Protein AF-A0A1E7ERQ1-F1 (afdb_monomer_lite)

Radius of gyration: 16.89 Å; chains: 1; bounding box: 46×35×41 Å

Organism: NCBI:txid635003

Sequence (131 aa):
MNTRRYAMCGYCVGNTLSVPDASPVLIDRKRDHVLAYDLEVEYYGPKISSLRNPILCSSLVCTCGYIVIISRSDVRLPSVTCIRVYDNEEMSETIMRLISSHNPIFIVGHNVYDFDNVKIAVSLPSDSLEC

Foldseek 3Di:
DDDPDPDDDDDDPDPPCPPVDPDRPDQPLVPAKEKEKDWDFDDDDDDDDDLPTATAKMWIAISNGQTEIEGCDPDDDPPYHYHHDNQRQVSLVVVVCVCVVVPHPHYDYDCCPVRVVSSSVVSHPPVVPPD

InterPro domains:
  IPR012337 Ribonuclease H-like superfamily [SSF53098] (18-116)
  IPR036397 Ribonuclease H superfamily [G3DSA:3.30.420.10] (31-121)

Secondary structure (DSSP, 8-state):
----------------S--TT-------TTT--EEEEEEEE---SSS---TTSPEEEEEEEETTS-EEEEESS----TTSEEEE--SHHHHHHHHHHHHHHH--SEEE-SSIIIIIHHHHHTTS-GGGG--

pLDDT: mean 73.43, std 23.31, range [23.03, 97.38]

Structure (mmCIF, N/CA/C/O backbone):
data_AF-A0A1E7ERQ1-F1
#
_entry.id   AF-A0A1E7ERQ1-F1
#
loop_
_atom_site.group_PDB
_atom_site.id
_atom_site.type_symbol
_atom_site.label_atom_id
_atom_site.label_alt_id
_atom_site.label_comp_id
_atom_site.label_asym_id
_atom_site.label_entity_id
_atom_site.label_seq_id
_atom_site.pdbx_PDB_ins_code
_atom_site.Cartn_x
_atom_site.Cartn_y
_atom_site.Cartn_z
_atom_site.occupancy
_atom_site.B_iso_or_equiv
_atom_site.auth_seq_id
_atom_site.auth_comp_id
_atom_site.auth_asym_id
_atom_site.auth_atom_id
_atom_site.pdbx_PDB_model_num
ATOM 1 N N . MET A 1 1 ? -28.039 15.859 14.942 1.00 33.19 1 MET A N 1
ATOM 2 C CA . MET A 1 1 ? -26.685 15.295 15.144 1.00 33.19 1 MET A CA 1
ATOM 3 C C . MET A 1 1 ? -26.205 14.739 13.811 1.00 33.19 1 MET A C 1
ATOM 5 O O . MET A 1 1 ? -26.888 13.896 13.248 1.00 33.19 1 MET A O 1
ATOM 9 N N . ASN A 1 2 ? -25.105 15.268 13.267 1.00 27.09 2 ASN A N 1
ATOM 10 C CA . ASN A 1 2 ? -24.574 14.891 11.952 1.00 27.09 2 ASN A CA 1
ATOM 11 C C . ASN A 1 2 ? -23.816 13.558 12.031 1.00 27.09 2 ASN A C 1
ATOM 13 O O . ASN A 1 2 ? -22.659 13.525 12.442 1.00 27.09 2 ASN A O 1
ATOM 17 N N . THR A 1 3 ? -24.441 12.460 11.609 1.00 26.22 3 THR A N 1
ATOM 18 C CA . THR A 1 3 ? -23.739 11.198 11.343 1.00 26.22 3 THR A CA 1
ATOM 19 C C . THR A 1 3 ? -23.053 11.28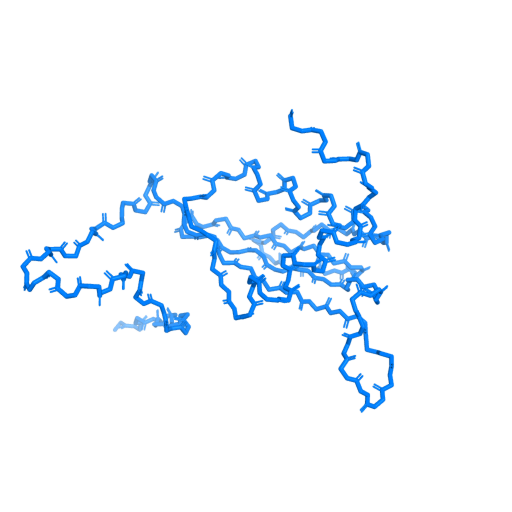9 9.983 1.00 26.22 3 THR A C 1
ATOM 21 O O . THR A 1 3 ? -23.710 11.158 8.948 1.00 26.22 3 THR A O 1
ATOM 24 N N . ARG A 1 4 ? -21.735 11.520 9.967 1.00 25.42 4 ARG A N 1
ATOM 25 C CA . ARG A 1 4 ? -20.923 11.341 8.756 1.00 25.42 4 ARG A CA 1
ATOM 26 C C . ARG A 1 4 ? -20.955 9.859 8.377 1.00 25.42 4 ARG A C 1
ATOM 28 O O . ARG A 1 4 ? -20.387 9.023 9.074 1.00 25.42 4 ARG A O 1
ATOM 35 N N . ARG A 1 5 ? -21.671 9.538 7.299 1.00 23.03 5 ARG A N 1
ATOM 36 C CA . ARG A 1 5 ? -21.636 8.223 6.656 1.00 23.03 5 ARG A CA 1
ATOM 37 C C . ARG A 1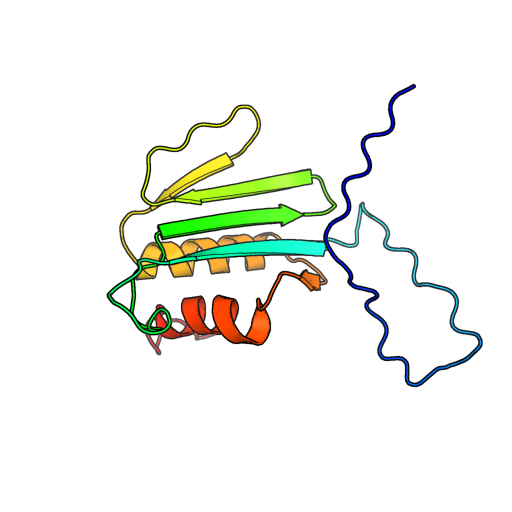 5 ? -20.376 8.173 5.795 1.00 23.03 5 ARG A C 1
ATOM 39 O O . ARG A 1 5 ? -20.345 8.789 4.737 1.00 23.03 5 ARG A O 1
ATOM 46 N N . TYR A 1 6 ? -19.346 7.472 6.255 1.00 26.88 6 TYR A N 1
ATOM 47 C CA . TYR A 1 6 ? -18.241 7.072 5.388 1.00 26.88 6 TYR A CA 1
ATOM 48 C C . TYR A 1 6 ? -18.670 5.782 4.689 1.00 26.88 6 TYR A C 1
ATOM 50 O O . TYR A 1 6 ? -18.637 4.705 5.279 1.00 26.88 6 TYR A O 1
ATOM 58 N N . ALA A 1 7 ? -19.184 5.915 3.468 1.00 24.41 7 ALA A N 1
ATOM 59 C CA . ALA A 1 7 ? -19.375 4.786 2.573 1.00 24.41 7 ALA A CA 1
ATOM 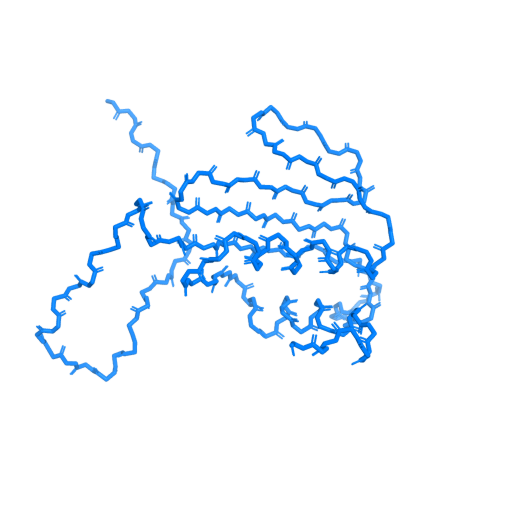60 C C . ALA A 1 7 ? -18.039 4.533 1.868 1.00 24.41 7 ALA A C 1
ATOM 62 O O . ALA A 1 7 ? -17.620 5.331 1.037 1.00 24.41 7 ALA A O 1
ATOM 63 N N . MET A 1 8 ? -17.371 3.439 2.223 1.00 28.52 8 MET A N 1
ATOM 64 C CA . MET A 1 8 ? -16.402 2.802 1.336 1.00 28.52 8 MET A CA 1
ATOM 65 C C . MET A 1 8 ? -17.218 1.986 0.337 1.00 28.52 8 MET A C 1
ATOM 67 O O . MET A 1 8 ? -18.085 1.210 0.744 1.00 28.52 8 MET A O 1
ATOM 71 N N . CYS A 1 9 ? -17.012 2.230 -0.953 1.00 32.78 9 CYS A N 1
ATOM 72 C CA . CYS A 1 9 ? -17.730 1.586 -2.045 1.00 32.78 9 CYS A CA 1
ATOM 73 C C . CYS A 1 9 ? -17.833 0.058 -1.863 1.00 32.78 9 CYS A C 1
ATOM 75 O O . CYS A 1 9 ? -16.851 -0.660 -1.990 1.00 32.78 9 CYS A O 1
ATOM 77 N N . GLY A 1 10 ? -19.052 -0.423 -1.605 1.00 30.14 10 GLY A N 1
ATOM 78 C CA . GLY A 1 10 ? -19.615 -1.574 -2.312 1.00 30.14 10 GLY A CA 1
ATOM 79 C C . GLY A 1 10 ? -19.005 -2.966 -2.128 1.00 30.14 10 GLY A C 1
ATOM 80 O O . GLY A 1 10 ? -18.949 -3.683 -3.119 1.00 30.14 10 GLY A O 1
ATOM 81 N N . TYR A 1 11 ? -18.659 -3.415 -0.917 1.00 32.59 11 TYR A N 1
ATOM 82 C CA . TYR A 1 11 ? -18.387 -4.846 -0.695 1.00 32.59 11 TYR A CA 1
ATOM 83 C C . TYR A 1 11 ? -19.291 -5.469 0.374 1.00 32.59 11 TYR A C 1
ATOM 85 O O . TYR A 1 11 ? -19.119 -5.259 1.573 1.00 32.59 11 TYR A O 1
ATOM 93 N N . CYS A 1 12 ? -20.234 -6.298 -0.082 1.00 26.52 12 CYS A N 1
ATOM 94 C CA . CYS A 1 12 ? -20.702 -7.452 0.675 1.00 26.52 12 CYS A CA 1
ATOM 95 C C . CYS A 1 12 ? -19.686 -8.577 0.450 1.00 26.52 12 CYS A C 1
ATOM 97 O O . CYS A 1 12 ? -19.638 -9.143 -0.640 1.00 26.52 12 CYS A O 1
ATOM 99 N N . VAL A 1 13 ? -18.881 -8.921 1.459 1.00 31.72 13 VAL A N 1
ATOM 100 C CA . VAL A 1 13 ? -18.142 -10.191 1.438 1.00 31.72 13 VAL A CA 1
ATOM 101 C C . VAL A 1 13 ? -19.138 -11.289 1.780 1.00 31.72 13 VAL A C 1
ATOM 103 O O . VAL A 1 13 ? -19.413 -11.591 2.937 1.00 31.72 13 VAL A O 1
ATOM 106 N N . GLY A 1 14 ? -19.732 -11.840 0.736 1.00 29.08 14 GLY A N 1
ATOM 107 C CA . GLY A 1 14 ? -20.501 -13.062 0.787 1.00 29.08 14 GLY A CA 1
ATOM 108 C C . GLY A 1 14 ? -20.420 -13.681 -0.590 1.00 29.08 14 GLY A C 1
ATOM 109 O O . GLY A 1 14 ? -21.042 -13.173 -1.522 1.00 29.08 14 GLY A O 1
ATOM 110 N N . ASN A 1 15 ? -19.669 -14.776 -0.720 1.00 28.39 15 ASN A N 1
ATOM 111 C CA . ASN A 1 15 ? -19.920 -15.726 -1.794 1.00 28.39 15 ASN A CA 1
ATOM 112 C C . ASN A 1 15 ? -21.365 -16.186 -1.623 1.00 28.39 15 ASN A C 1
ATOM 114 O O . ASN A 1 15 ? -21.653 -17.104 -0.862 1.00 28.39 15 ASN A O 1
ATOM 118 N N . THR A 1 16 ? -22.289 -15.528 -2.309 1.00 36.09 16 THR A N 1
ATOM 119 C CA . THR A 1 16 ? -23.647 -16.021 -2.453 1.00 36.09 16 THR A CA 1
ATOM 120 C C . THR A 1 16 ? -23.628 -17.069 -3.564 1.00 36.09 16 THR A C 1
ATOM 122 O O . THR A 1 16 ? -24.156 -16.881 -4.650 1.00 36.09 16 THR A O 1
ATOM 125 N N . LEU A 1 17 ? -23.098 -18.252 -3.233 1.00 34.00 17 LEU A N 1
ATOM 126 C CA . LEU A 1 17 ? -24.021 -19.380 -3.258 1.00 34.00 17 LEU A CA 1
ATOM 127 C C . LEU A 1 17 ? -25.051 -19.012 -2.197 1.00 34.00 17 LEU A C 1
ATOM 129 O O . LEU A 1 17 ? -24.752 -19.031 -1.008 1.00 34.00 17 LEU A O 1
ATOM 133 N N . SER A 1 18 ? -26.185 -18.483 -2.638 1.00 39.88 18 SER A N 1
ATOM 134 C CA . SER A 1 18 ? -27.268 -18.013 -1.787 1.00 39.88 18 SER A CA 1
ATOM 135 C C . SER A 1 18 ? -27.711 -19.139 -0.857 1.00 39.88 18 SER A C 1
ATOM 137 O O . SER A 1 18 ? -28.544 -19.959 -1.233 1.00 39.88 18 SER A O 1
ATOM 139 N N . VAL A 1 19 ? -27.135 -19.194 0.342 1.00 46.72 19 VAL A N 1
ATOM 140 C CA . VAL A 1 19 ? -27.723 -19.889 1.480 1.00 46.72 19 VAL A CA 1
ATOM 141 C C . VAL A 1 19 ? -28.780 -18.918 2.004 1.00 46.72 19 VAL A C 1
ATOM 143 O O . VAL A 1 19 ? -28.400 -17.880 2.547 1.00 46.72 19 VAL A O 1
ATOM 146 N N . PRO A 1 20 ? -30.084 -19.176 1.796 1.00 48.38 20 PRO A N 1
ATOM 147 C CA . PRO A 1 20 ? -31.133 -18.181 2.033 1.00 48.38 20 PRO A CA 1
ATOM 148 C C . PRO A 1 20 ? -31.275 -17.736 3.499 1.00 48.38 20 PRO A C 1
ATOM 150 O O . PRO A 1 20 ? -31.977 -16.769 3.759 1.00 48.38 20 PRO A O 1
ATOM 153 N N . ASP A 1 21 ? -30.570 -18.389 4.429 1.00 51.97 21 ASP A N 1
ATOM 154 C CA . ASP A 1 21 ? -30.719 -18.213 5.878 1.00 51.97 21 ASP A CA 1
ATOM 155 C C . ASP A 1 21 ? -29.389 -17.980 6.625 1.00 51.97 21 ASP A C 1
ATOM 157 O O . ASP A 1 21 ? -29.321 -18.119 7.848 1.00 51.97 21 ASP A O 1
ATOM 161 N N . ALA A 1 22 ? -28.299 -17.635 5.930 1.00 50.59 22 ALA A N 1
ATOM 162 C CA . ALA A 1 22 ? -27.059 -17.282 6.619 1.00 50.59 22 ALA A CA 1
ATOM 163 C C . ALA A 1 22 ? -27.178 -15.873 7.223 1.00 50.59 22 ALA A C 1
ATOM 165 O O . ALA A 1 22 ? -27.086 -14.868 6.517 1.00 50.59 22 ALA A O 1
ATOM 166 N N . SER A 1 23 ? -27.383 -15.802 8.542 1.00 49.44 23 SER A N 1
ATOM 167 C CA . SER A 1 23 ? -27.299 -14.552 9.304 1.00 49.44 23 SER A CA 1
ATOM 168 C C . SER A 1 23 ? -26.011 -13.797 8.941 1.00 49.44 23 SER A C 1
ATOM 170 O O . SER A 1 23 ? -24.947 -14.423 8.904 1.00 49.44 23 SER A O 1
ATOM 172 N N . PRO A 1 24 ? -26.066 -12.475 8.680 1.00 57.03 24 PRO A N 1
ATOM 173 C CA . PRO A 1 24 ? -24.877 -11.707 8.339 1.00 57.03 24 PRO A CA 1
ATOM 174 C C . PRO A 1 24 ? -23.832 -11.865 9.443 1.00 57.03 24 PRO A C 1
ATOM 176 O O . PRO A 1 24 ? -24.132 -11.675 10.624 1.00 57.03 24 PRO A O 1
ATOM 179 N N . VAL A 1 25 ? -22.607 -12.227 9.058 1.00 53.91 25 VAL A N 1
ATOM 180 C CA . VAL A 1 25 ? -21.485 -12.320 9.995 1.00 53.91 25 VAL A CA 1
ATOM 181 C C . VAL A 1 25 ? -21.244 -10.925 10.565 1.00 53.91 25 VAL A C 1
ATOM 183 O O . VAL A 1 25 ? -20.883 -9.992 9.845 1.00 53.91 25 VAL A O 1
ATOM 186 N N . LEU A 1 26 ? -21.497 -10.763 11.863 1.00 55.38 26 LEU A N 1
ATOM 187 C CA . LEU A 1 26 ? -21.203 -9.526 12.572 1.00 55.38 26 LEU A CA 1
ATOM 188 C C . LEU A 1 26 ? -19.688 -9.428 12.760 1.00 55.38 26 LEU A C 1
ATOM 190 O O . LEU A 1 26 ? -19.119 -10.168 13.552 1.00 55.38 26 LEU A O 1
ATOM 194 N N . ILE A 1 27 ? -19.062 -8.503 12.032 1.00 56.62 27 ILE A N 1
ATOM 195 C CA . ILE A 1 27 ? -17.651 -8.134 12.191 1.00 56.62 27 ILE A CA 1
ATOM 196 C C . ILE A 1 27 ? -17.477 -7.499 13.579 1.00 56.62 27 ILE A C 1
ATOM 198 O O . ILE A 1 27 ? -17.958 -6.383 13.822 1.00 56.62 27 ILE A O 1
ATOM 202 N N . ASP A 1 28 ? -16.786 -8.180 14.492 1.00 63.06 28 ASP A N 1
ATOM 203 C CA . ASP A 1 28 ? -16.347 -7.592 15.754 1.00 63.06 28 ASP A CA 1
ATOM 204 C C . ASP A 1 28 ? -15.196 -6.635 15.455 1.00 63.06 28 ASP A C 1
ATOM 206 O O . ASP A 1 28 ? -14.050 -7.039 15.340 1.00 63.06 28 ASP A O 1
ATOM 210 N N . ARG A 1 29 ? -15.466 -5.331 15.371 1.00 56.66 29 ARG A N 1
ATOM 211 C CA . ARG A 1 29 ? -14.441 -4.320 15.043 1.00 56.66 29 ARG A CA 1
ATOM 212 C C . ARG A 1 29 ? -13.236 -4.283 15.997 1.00 56.66 29 ARG A C 1
ATOM 214 O O . ARG A 1 29 ? -12.266 -3.599 15.685 1.00 56.66 29 ARG A O 1
ATOM 221 N N . LYS A 1 30 ? -13.293 -4.950 17.159 1.00 59.81 30 LYS A N 1
ATOM 222 C CA . LYS A 1 30 ? -12.153 -5.085 18.083 1.00 59.81 30 LYS A CA 1
ATOM 223 C C . LYS A 1 30 ? -11.260 -6.293 17.788 1.00 59.81 30 LYS A C 1
ATOM 225 O O . LYS A 1 30 ? -10.176 -6.366 18.358 1.00 59.81 30 LYS A O 1
ATOM 230 N N . ARG A 1 31 ? -11.722 -7.246 16.978 1.00 65.56 31 ARG A N 1
ATOM 231 C CA . ARG A 1 31 ? -11.027 -8.508 16.665 1.00 65.56 31 ARG A CA 1
ATOM 232 C C . ARG A 1 31 ? -10.859 -8.724 15.163 1.00 65.56 31 ARG A C 1
ATOM 234 O O . ARG A 1 31 ? -9.844 -9.251 14.729 1.00 65.56 31 ARG A O 1
ATOM 241 N N . ASP A 1 32 ? -11.811 -8.230 14.384 1.00 74.88 32 ASP A N 1
ATOM 242 C CA . ASP A 1 32 ? -11.925 -8.420 12.950 1.00 74.88 32 ASP A CA 1
ATOM 243 C C . ASP A 1 32 ? -11.469 -7.158 12.216 1.00 74.88 32 ASP A C 1
ATOM 245 O O . ASP A 1 32 ? -12.209 -6.188 11.993 1.00 74.88 32 ASP A O 1
ATOM 249 N N . HIS A 1 33 ? -10.186 -7.167 11.878 1.00 83.19 33 HIS A N 1
ATOM 250 C CA . HIS A 1 33 ? -9.508 -6.076 11.200 1.00 83.19 33 HIS A CA 1
ATOM 251 C C . HIS A 1 33 ? -9.746 -6.210 9.693 1.00 83.19 33 HIS A C 1
ATOM 253 O O . HIS A 1 33 ? -9.275 -7.160 9.068 1.00 83.19 33 HIS A O 1
ATOM 259 N N . VAL A 1 34 ? -10.484 -5.266 9.109 1.00 89.62 34 VAL A N 1
ATOM 260 C CA . VAL A 1 34 ? -10.629 -5.144 7.653 1.00 89.62 34 VAL A CA 1
ATOM 261 C C . VAL A 1 34 ? -9.791 -3.959 7.219 1.00 89.62 34 VAL A C 1
ATOM 263 O O . VAL A 1 34 ? -10.103 -2.818 7.570 1.00 89.62 34 VAL A O 1
ATOM 266 N N . LEU A 1 35 ? -8.719 -4.245 6.489 1.00 92.06 35 LEU A N 1
ATOM 267 C CA . LEU A 1 35 ? -7.793 -3.252 5.979 1.00 92.06 35 LEU A CA 1
ATOM 268 C C . LEU A 1 35 ? -8.168 -2.908 4.545 1.00 92.06 35 LEU A C 1
ATOM 270 O O . LEU A 1 35 ? -8.211 -3.777 3.680 1.00 92.06 35 LEU A O 1
ATOM 274 N N . ALA A 1 36 ? -8.414 -1.634 4.295 1.00 94.25 36 ALA A N 1
ATOM 275 C CA . ALA A 1 36 ? -8.504 -1.098 2.959 1.00 94.25 36 ALA A CA 1
ATOM 276 C C . ALA A 1 36 ? -7.201 -0.408 2.576 1.00 94.25 36 ALA A C 1
ATOM 278 O O . ALA A 1 36 ? -6.624 0.301 3.406 1.00 94.25 36 ALA A O 1
ATOM 279 N N . TYR A 1 37 ? -6.762 -0.581 1.335 1.00 95.56 37 TYR A N 1
ATOM 280 C CA . TYR A 1 37 ? -5.663 0.212 0.809 1.00 95.56 37 TYR A CA 1
ATOM 281 C C . TYR A 1 37 ? -5.799 0.475 -0.691 1.00 95.56 37 TYR A C 1
ATOM 283 O O . TYR A 1 37 ? -6.617 -0.157 -1.361 1.00 95.56 37 TYR A O 1
ATOM 291 N N . ASP A 1 38 ? -5.037 1.460 -1.156 1.00 94.94 38 ASP A N 1
ATOM 292 C CA . ASP A 1 38 ? -4.979 1.910 -2.548 1.00 94.94 38 ASP A CA 1
ATOM 293 C C . ASP A 1 38 ? -3.555 2.394 -2.875 1.00 94.94 38 ASP A C 1
ATOM 295 O O . ASP A 1 38 ? -2.822 2.828 -1.965 1.00 94.94 38 ASP A O 1
ATOM 299 N N . LEU A 1 39 ? -3.158 2.304 -4.149 1.00 93.25 39 LEU A N 1
ATOM 300 C CA . LEU A 1 39 ? -1.845 2.717 -4.653 1.00 93.25 39 LEU A CA 1
ATOM 301 C C . LEU A 1 39 ? -1.937 3.816 -5.708 1.00 93.25 39 LEU A C 1
ATOM 303 O O . LEU A 1 39 ? -2.652 3.697 -6.698 1.00 93.25 39 LEU A O 1
ATOM 307 N N . GLU A 1 40 ? -1.046 4.797 -5.589 1.00 92.50 40 GLU A N 1
ATOM 308 C CA . GLU A 1 40 ? -0.755 5.735 -6.669 1.00 92.50 40 GLU A CA 1
ATOM 309 C C . GLU A 1 40 ? 0.589 5.384 -7.294 1.00 92.50 40 GLU A C 1
ATOM 311 O O . GLU A 1 40 ? 1.596 5.202 -6.602 1.00 92.50 40 GLU A O 1
ATOM 316 N N . VAL A 1 41 ? 0.628 5.310 -8.621 1.00 90.44 41 VAL A N 1
ATOM 317 C CA . VAL A 1 41 ? 1.807 4.883 -9.381 1.00 90.44 41 VAL A CA 1
ATOM 318 C C . VAL A 1 41 ? 2.189 5.934 -10.410 1.00 90.44 41 VAL A C 1
ATOM 320 O O . VAL A 1 41 ? 1.342 6.654 -10.937 1.00 90.44 41 VAL A O 1
ATOM 323 N N . GLU A 1 42 ? 3.477 6.022 -10.724 1.00 85.81 42 GLU A N 1
ATOM 324 C CA . GLU A 1 42 ? 3.962 6.980 -11.707 1.00 85.81 42 GLU A CA 1
ATOM 325 C C . GLU A 1 42 ? 3.370 6.675 -13.088 1.00 85.81 42 GLU A C 1
ATOM 327 O O . GLU A 1 42 ? 3.366 5.530 -13.550 1.00 85.81 42 GLU A O 1
ATOM 332 N N . TYR A 1 43 ? 2.863 7.702 -13.766 1.00 76.31 43 TYR A N 1
ATOM 333 C CA . TYR A 1 43 ? 2.302 7.581 -15.107 1.00 76.31 43 TYR A CA 1
ATOM 334 C C . TYR A 1 43 ? 3.379 7.861 -16.160 1.00 76.31 43 TYR A C 1
ATOM 336 O O . TYR A 1 43 ? 3.983 8.931 -16.156 1.00 76.31 43 TYR A O 1
ATOM 344 N N . TYR A 1 44 ? 3.596 6.928 -17.096 1.00 55.59 44 TYR A N 1
ATOM 345 C CA . TYR A 1 44 ? 4.558 7.098 -18.192 1.00 55.59 44 TYR A CA 1
ATOM 346 C C . TYR A 1 44 ? 3.878 6.912 -19.559 1.00 55.59 44 TYR A C 1
ATOM 348 O O . TYR A 1 44 ? 4.011 5.878 -20.210 1.00 55.59 44 TYR A O 1
ATOM 356 N N . GLY A 1 45 ? 3.141 7.936 -20.005 1.00 57.06 45 GLY A N 1
ATOM 357 C CA . GLY A 1 45 ? 2.622 8.038 -21.378 1.00 57.06 45 GLY A CA 1
ATOM 358 C C . GLY A 1 45 ? 1.198 7.499 -21.607 1.00 57.06 45 GLY A C 1
ATOM 359 O O . GLY A 1 45 ? 0.582 6.987 -20.690 1.00 57.06 45 GLY A O 1
ATOM 360 N N . PRO A 1 46 ? 0.645 7.618 -22.835 1.00 51.97 46 PRO A N 1
ATOM 361 C CA . PRO A 1 46 ? -0.798 7.555 -23.150 1.00 51.97 46 PRO A CA 1
ATOM 362 C C . PRO A 1 46 ? -1.473 6.170 -23.051 1.00 51.97 46 PRO A C 1
ATOM 364 O O . PRO A 1 46 ? -2.588 5.994 -23.544 1.00 51.97 46 PRO A O 1
ATOM 367 N N . LYS A 1 47 ? -0.816 5.169 -22.464 1.00 55.06 47 LYS A N 1
ATOM 368 C CA . LYS A 1 47 ? -1.370 3.828 -22.233 1.00 55.06 47 LYS A CA 1
ATOM 369 C C . LYS A 1 47 ? -1.140 3.444 -20.770 1.00 55.06 47 LYS A C 1
ATOM 371 O O . LYS A 1 47 ? -0.202 3.939 -20.160 1.00 55.06 47 LYS A O 1
ATOM 376 N N . ILE A 1 48 ? -2.038 2.599 -20.256 1.00 59.03 48 ILE A N 1
ATOM 377 C CA . ILE A 1 48 ? -2.140 2.068 -18.882 1.00 59.03 48 ILE A CA 1
ATOM 378 C C . ILE A 1 48 ? -0.787 2.031 -18.149 1.00 59.03 48 ILE A C 1
ATOM 380 O O . ILE A 1 48 ? 0.214 1.589 -18.715 1.00 59.03 48 ILE A O 1
ATOM 384 N N . SER A 1 49 ? -0.784 2.463 -16.884 1.00 62.22 49 SER A N 1
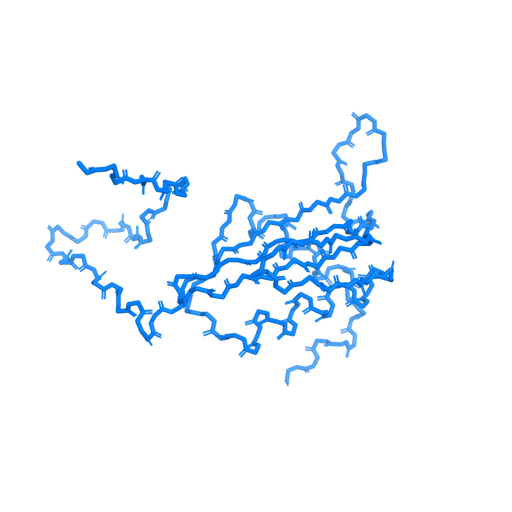ATOM 385 C CA . SER A 1 49 ? 0.363 2.383 -15.977 1.00 62.22 49 SER A CA 1
ATOM 386 C C . SER A 1 49 ? 1.041 1.011 -16.068 1.00 62.22 49 SER A C 1
ATOM 388 O O . SER A 1 49 ? 0.430 -0.035 -15.859 1.00 62.22 49 SER A O 1
ATOM 390 N N . SER A 1 50 ? 2.329 1.001 -16.418 1.00 71.31 50 SER A N 1
ATOM 391 C CA . SER A 1 50 ? 3.088 -0.246 -16.496 1.00 71.31 50 SER A CA 1
ATOM 392 C C . SER A 1 50 ? 3.314 -0.800 -15.090 1.00 71.31 50 SER A C 1
ATOM 394 O O . SER A 1 50 ? 3.586 -0.054 -14.143 1.00 71.31 50 SER A O 1
ATOM 396 N N . LEU A 1 51 ? 3.274 -2.128 -14.955 1.00 71.31 51 LEU A N 1
ATOM 397 C CA . LEU A 1 51 ? 3.610 -2.833 -13.714 1.0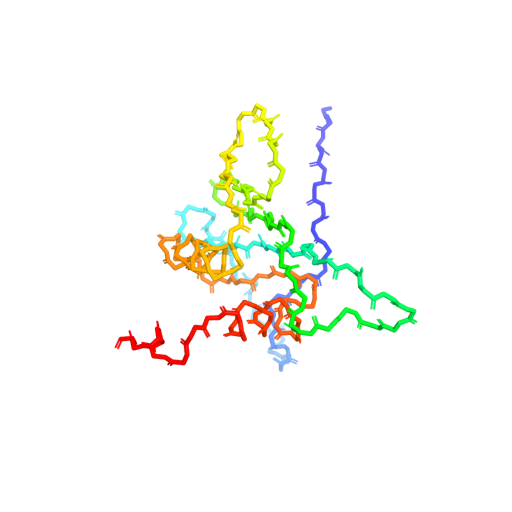0 71.31 51 LEU A CA 1
ATOM 398 C C . LEU A 1 51 ? 5.038 -2.535 -13.227 1.00 71.31 51 LEU A C 1
ATOM 400 O O . LEU A 1 51 ? 5.305 -2.673 -12.043 1.00 71.31 51 LEU A O 1
ATOM 404 N N . ARG A 1 52 ? 5.921 -1.993 -14.073 1.00 73.56 52 ARG A N 1
ATOM 405 C CA . ARG A 1 52 ? 7.290 -1.593 -13.695 1.00 73.56 52 ARG A CA 1
ATOM 406 C C . ARG A 1 52 ? 7.443 -0.146 -13.225 1.00 73.56 52 ARG A C 1
ATOM 408 O O . ARG A 1 52 ? 8.518 0.227 -12.776 1.00 73.56 52 ARG A O 1
ATOM 415 N N . ASN A 1 53 ? 6.406 0.681 -13.349 1.00 85.44 53 ASN A N 1
ATOM 416 C CA . ASN A 1 53 ? 6.504 2.083 -12.940 1.00 85.44 53 ASN A CA 1
ATOM 417 C C . ASN A 1 53 ? 6.660 2.213 -11.414 1.00 85.44 53 ASN A C 1
ATOM 419 O O . ASN A 1 53 ? 6.087 1.409 -10.685 1.00 85.44 53 ASN A O 1
ATOM 423 N N . PRO A 1 54 ? 7.370 3.216 -10.899 1.00 89.50 54 PRO A N 1
ATOM 424 C CA . PRO A 1 54 ? 7.493 3.374 -9.458 1.00 89.50 54 PRO A CA 1
ATOM 425 C C . PRO A 1 54 ? 6.149 3.641 -8.754 1.00 89.50 54 PRO A C 1
ATOM 427 O O . PRO A 1 54 ? 5.302 4.374 -9.267 1.00 89.50 54 PRO A O 1
ATOM 430 N N . ILE A 1 55 ? 5.957 3.070 -7.563 1.00 92.56 55 ILE A N 1
ATOM 431 C CA . ILE A 1 55 ? 4.861 3.413 -6.646 1.00 92.56 55 ILE A CA 1
ATOM 432 C C . ILE A 1 55 ? 5.175 4.777 -6.026 1.00 92.56 55 ILE A C 1
ATOM 434 O O . ILE A 1 55 ? 6.239 4.962 -5.432 1.00 92.56 55 ILE A O 1
ATOM 438 N N . LEU A 1 56 ? 4.263 5.737 -6.158 1.00 93.94 56 LEU A N 1
ATOM 439 C CA . LEU A 1 56 ? 4.398 7.094 -5.626 1.00 93.94 56 LEU A CA 1
ATOM 440 C C . LEU A 1 56 ? 3.919 7.188 -4.179 1.00 93.94 56 LEU A C 1
ATOM 442 O O . LEU A 1 56 ? 4.582 7.824 -3.351 1.00 93.94 56 LEU A O 1
ATOM 446 N N . CYS A 1 57 ? 2.781 6.569 -3.872 1.00 95.62 57 CYS A N 1
ATOM 447 C CA . CYS A 1 57 ? 2.278 6.462 -2.512 1.00 95.62 57 CYS A CA 1
ATOM 448 C C . CYS A 1 57 ? 1.285 5.308 -2.340 1.00 95.62 57 CYS A C 1
ATOM 450 O O . CYS A 1 57 ? 0.775 4.745 -3.306 1.00 95.62 57 CYS A O 1
ATOM 452 N N . SER A 1 58 ? 1.019 4.983 -1.080 1.00 96.50 58 SER A N 1
ATOM 453 C CA . SER A 1 58 ? -0.043 4.087 -0.651 1.00 96.50 58 SER A CA 1
ATOM 454 C C . SER A 1 58 ? -0.741 4.662 0.575 1.00 96.50 58 SER A C 1
ATOM 456 O O . SER A 1 58 ? -0.101 5.283 1.433 1.00 96.50 58 SER A O 1
ATOM 458 N N . SER A 1 59 ? -2.049 4.445 0.669 1.00 96.69 59 SER A N 1
ATOM 459 C CA . SER A 1 59 ? -2.837 4.783 1.853 1.00 96.69 59 SER A CA 1
ATOM 460 C C . SER A 1 59 ? -3.498 3.533 2.418 1.00 96.69 59 SER A C 1
ATOM 462 O O . SER A 1 59 ? -4.148 2.797 1.688 1.00 96.69 59 SER A O 1
ATOM 464 N N . LEU A 1 60 ? -3.302 3.279 3.711 1.00 96.44 60 LEU A N 1
ATOM 465 C CA . LEU A 1 60 ? -3.809 2.116 4.435 1.00 96.44 60 LEU A CA 1
ATOM 466 C C . LEU A 1 60 ? -4.771 2.593 5.522 1.00 96.44 60 LEU A C 1
ATOM 468 O O . LEU A 1 60 ? -4.412 3.445 6.339 1.00 96.44 60 LEU A O 1
ATOM 472 N N . VAL A 1 61 ? -5.972 2.020 5.565 1.00 95.06 61 VAL A N 1
ATOM 473 C CA . VAL A 1 61 ? -7.021 2.355 6.537 1.00 95.06 61 VAL A CA 1
ATOM 474 C C . VAL A 1 61 ? -7.685 1.081 7.042 1.00 95.06 61 VAL A C 1
ATOM 476 O O . VAL A 1 61 ? -8.219 0.310 6.255 1.00 95.06 61 VAL A O 1
ATOM 479 N N . CYS A 1 62 ? -7.716 0.865 8.355 1.00 91.38 62 CYS A N 1
ATOM 480 C CA . CYS A 1 62 ? -8.377 -0.292 8.957 1.00 91.38 62 CYS A CA 1
ATOM 481 C C . CYS A 1 62 ? -9.597 0.097 9.795 1.00 91.38 62 CYS A C 1
ATOM 483 O O . CYS A 1 62 ? -9.645 1.164 10.415 1.00 91.38 62 CYS A O 1
ATOM 485 N N . THR A 1 63 ? -10.555 -0.824 9.907 1.00 87.75 63 THR A N 1
ATOM 486 C CA . THR A 1 63 ? -11.732 -0.716 10.786 1.00 87.75 63 THR A CA 1
ATOM 487 C C . THR A 1 63 ? -11.401 -0.485 12.264 1.00 87.75 63 THR A C 1
ATOM 489 O O . THR A 1 63 ? -12.238 0.067 12.981 1.00 87.75 63 THR A O 1
ATOM 492 N N . CYS A 1 64 ? -10.201 -0.854 12.721 1.00 84.75 64 CYS A N 1
ATOM 493 C CA . CYS A 1 64 ? -9.732 -0.633 14.093 1.00 84.75 64 CYS A CA 1
ATOM 494 C C . CYS A 1 64 ? -9.179 0.787 14.348 1.00 84.75 64 CYS A C 1
ATOM 496 O O . CYS A 1 64 ? -8.784 1.098 15.469 1.00 84.75 64 CYS A O 1
ATOM 498 N N . GLY A 1 65 ? -9.155 1.657 13.329 1.00 87.19 65 GLY A N 1
ATOM 499 C CA . GLY A 1 65 ? -8.639 3.028 13.423 1.00 87.19 65 GLY A CA 1
ATOM 500 C C . GLY A 1 65 ? -7.168 3.187 13.026 1.00 87.19 65 GLY A C 1
ATOM 501 O O . GLY A 1 65 ? -6.625 4.281 13.150 1.00 87.19 65 GLY A O 1
ATOM 502 N N . TYR A 1 66 ? -6.524 2.126 12.538 1.00 90.44 66 TYR A N 1
ATOM 503 C CA . TYR A 1 66 ? -5.185 2.198 11.954 1.00 90.44 66 TYR A CA 1
ATOM 504 C C . TYR A 1 66 ? -5.220 2.980 10.635 1.00 90.44 66 TYR A C 1
ATOM 506 O O . TYR A 1 66 ? -5.974 2.618 9.733 1.00 90.44 66 TYR A O 1
ATOM 514 N N . ILE A 1 67 ? -4.426 4.051 10.537 1.00 94.88 67 ILE A N 1
ATOM 515 C CA . ILE A 1 67 ? -4.319 4.896 9.341 1.00 94.88 67 ILE A CA 1
ATOM 516 C C . ILE A 1 67 ? -2.843 5.203 9.091 1.00 94.88 67 ILE A C 1
ATOM 518 O O . ILE A 1 67 ? -2.191 5.840 9.924 1.00 94.88 67 ILE A O 1
ATOM 522 N N . VAL A 1 68 ? -2.327 4.763 7.943 1.00 96.81 68 VAL A N 1
ATOM 523 C CA . VAL A 1 68 ? -0.933 4.979 7.538 1.00 96.81 68 VAL A CA 1
ATOM 524 C C . VAL A 1 68 ? -0.869 5.432 6.088 1.00 96.81 68 VAL A C 1
ATOM 526 O O . VAL A 1 68 ? -1.567 4.899 5.232 1.00 96.81 68 VAL A O 1
ATOM 529 N N . ILE A 1 69 ? -0.013 6.409 5.811 1.00 97.25 69 ILE A N 1
ATOM 530 C CA . ILE A 1 69 ? 0.342 6.823 4.454 1.00 97.25 69 ILE A CA 1
ATOM 531 C C . ILE A 1 69 ? 1.821 6.532 4.249 1.00 97.25 69 ILE A C 1
ATOM 533 O O . ILE A 1 69 ? 2.645 6.952 5.059 1.00 97.25 69 ILE A O 1
ATOM 537 N N . ILE A 1 70 ? 2.159 5.857 3.157 1.00 97.38 70 ILE A N 1
ATOM 538 C CA . ILE A 1 70 ? 3.535 5.694 2.692 1.00 97.38 70 ILE A CA 1
ATOM 539 C C . ILE A 1 70 ? 3.674 6.519 1.417 1.00 97.38 70 ILE A C 1
ATOM 541 O O . ILE A 1 70 ? 2.843 6.400 0.524 1.00 97.38 70 ILE A O 1
ATOM 545 N N . SER A 1 71 ? 4.659 7.410 1.327 1.00 96.69 71 SER A N 1
ATOM 546 C CA . SER A 1 71 ? 4.773 8.335 0.192 1.00 96.69 71 SER A CA 1
ATOM 547 C C . SER A 1 71 ? 6.219 8.689 -0.136 1.00 96.69 71 SER A C 1
ATOM 549 O O . SER A 1 71 ? 7.063 8.788 0.751 1.00 96.69 71 SER A O 1
ATOM 551 N N . ARG A 1 72 ? 6.498 8.961 -1.415 1.00 94.75 72 ARG A N 1
ATOM 552 C CA . ARG A 1 72 ? 7.751 9.609 -1.845 1.00 94.75 72 ARG A CA 1
ATOM 553 C C . ARG A 1 72 ? 7.810 11.088 -1.451 1.00 94.75 72 ARG A C 1
ATOM 555 O O . ARG A 1 72 ? 8.888 11.658 -1.236 1.00 94.75 72 ARG A O 1
ATOM 562 N N . SER A 1 73 ? 6.649 11.729 -1.353 1.00 93.12 73 SER A N 1
ATOM 563 C CA . SER A 1 73 ? 6.515 13.130 -0.963 1.00 93.12 73 SER A CA 1
ATOM 564 C C . SER A 1 73 ? 6.580 13.298 0.559 1.00 93.12 73 SER A C 1
ATOM 566 O O . SER A 1 73 ? 6.242 12.392 1.316 1.00 93.12 73 SER A O 1
ATOM 568 N N . ASP A 1 74 ? 7.001 14.480 1.022 1.00 92.69 74 ASP A N 1
ATOM 569 C CA . ASP A 1 74 ? 6.887 14.853 2.440 1.00 92.69 74 ASP A CA 1
ATOM 570 C C . ASP A 1 74 ? 5.425 15.210 2.748 1.00 92.69 74 ASP A C 1
ATOM 572 O O . ASP A 1 74 ? 5.008 16.362 2.620 1.00 92.69 74 ASP A O 1
ATOM 576 N N . VAL A 1 75 ? 4.626 14.195 3.079 1.00 90.69 75 VAL A N 1
ATOM 577 C CA . VAL A 1 75 ? 3.227 14.347 3.491 1.00 90.69 75 VAL A CA 1
ATOM 578 C C . VAL A 1 75 ? 3.158 14.401 5.011 1.00 90.69 75 VAL A C 1
ATOM 580 O O . VAL A 1 75 ? 3.705 13.540 5.698 1.00 90.69 75 VAL A O 1
ATOM 583 N N . ARG A 1 76 ? 2.448 15.399 5.547 1.00 92.25 76 ARG A N 1
ATOM 584 C CA . ARG A 1 76 ? 2.219 15.546 6.988 1.00 92.25 76 ARG A CA 1
ATOM 585 C C . ARG A 1 76 ? 0.754 15.825 7.252 1.00 92.25 76 ARG A C 1
ATOM 587 O O . ARG A 1 76 ? 0.263 16.910 6.948 1.00 92.25 76 ARG A O 1
ATOM 594 N N . LEU A 1 77 ? 0.071 14.849 7.834 1.00 88.81 77 LEU A N 1
ATOM 595 C CA . LEU A 1 77 ? -1.324 14.971 8.231 1.00 88.81 77 LEU A CA 1
ATOM 596 C C . LEU A 1 77 ? -1.447 14.765 9.746 1.00 88.81 77 LEU A C 1
ATOM 598 O O . LEU A 1 77 ? -0.877 13.810 10.278 1.00 88.81 77 LEU A O 1
ATOM 602 N N . PRO A 1 78 ? -2.176 15.640 10.464 1.00 89.56 78 PRO A N 1
ATOM 603 C CA . PRO A 1 78 ? -2.442 15.435 11.881 1.00 89.56 78 PRO A CA 1
ATOM 604 C C . PRO A 1 78 ? -3.102 14.076 12.125 1.00 89.56 78 PRO A C 1
ATOM 606 O O . PRO A 1 78 ? -4.023 13.696 11.405 1.00 89.56 78 PRO A O 1
ATOM 609 N N . SER A 1 79 ? -2.647 13.369 13.162 1.00 86.00 79 SER A N 1
ATOM 610 C CA . SER A 1 79 ? -3.229 12.090 13.602 1.00 86.00 79 SER A CA 1
ATOM 611 C C . SER A 1 79 ? -3.142 10.938 12.589 1.00 86.00 79 SER A C 1
ATOM 613 O O . SER A 1 79 ? -3.821 9.931 12.769 1.00 86.00 79 SER A O 1
ATOM 615 N N . VAL A 1 80 ? -2.295 11.057 11.562 1.00 92.31 80 VAL A N 1
ATOM 616 C CA . VAL A 1 80 ? -1.999 9.988 10.600 1.00 92.31 80 VAL A CA 1
ATOM 617 C C . VAL A 1 80 ? -0.502 9.715 10.604 1.00 92.31 80 VAL A C 1
ATOM 619 O O . VAL A 1 80 ? 0.307 10.636 10.476 1.00 92.31 80 VAL A O 1
ATOM 622 N N . THR A 1 81 ? -0.120 8.445 10.715 1.00 95.06 81 THR A N 1
ATOM 623 C CA . THR A 1 81 ? 1.284 8.059 10.562 1.00 95.06 81 THR A CA 1
ATOM 624 C C . THR A 1 81 ? 1.665 8.176 9.090 1.00 95.06 81 THR A C 1
ATOM 626 O O . THR A 1 81 ? 1.118 7.475 8.244 1.00 95.06 81 THR A O 1
ATOM 629 N N . CYS A 1 82 ? 2.601 9.071 8.781 1.00 96.25 82 CYS A N 1
ATOM 630 C CA . CYS A 1 82 ? 3.118 9.275 7.430 1.00 96.25 82 CYS A CA 1
ATOM 631 C C . CYS A 1 82 ? 4.570 8.785 7.375 1.00 96.25 82 CYS A C 1
ATOM 633 O O . CYS A 1 82 ? 5.407 9.245 8.152 1.00 96.25 82 CYS A O 1
ATOM 635 N N . ILE A 1 83 ? 4.864 7.848 6.479 1.00 97.12 83 ILE A N 1
ATOM 636 C CA . ILE A 1 83 ? 6.182 7.239 6.290 1.00 97.12 83 ILE A CA 1
ATOM 637 C C . ILE A 1 83 ? 6.703 7.679 4.927 1.00 97.12 83 ILE A C 1
ATOM 639 O O . ILE A 1 83 ? 6.021 7.526 3.912 1.00 97.12 83 ILE A O 1
ATOM 643 N N . ARG A 1 84 ? 7.914 8.236 4.902 1.00 97.00 84 ARG A N 1
ATOM 644 C CA . ARG A 1 84 ? 8.543 8.680 3.662 1.00 97.00 84 ARG A CA 1
ATOM 645 C C . ARG A 1 84 ? 9.515 7.627 3.153 1.00 97.00 84 ARG A C 1
ATOM 647 O O . ARG A 1 84 ? 10.449 7.289 3.872 1.00 97.00 84 ARG A O 1
ATOM 654 N N . VAL A 1 85 ? 9.303 7.158 1.927 1.00 96.00 85 VAL A N 1
ATOM 655 C CA . VAL A 1 85 ? 10.124 6.129 1.272 1.00 96.00 85 VAL A CA 1
ATOM 656 C C . VAL A 1 85 ? 10.382 6.543 -0.172 1.00 96.00 85 VAL A C 1
ATOM 658 O O . VAL A 1 85 ? 9.453 6.957 -0.863 1.00 96.00 85 VAL A O 1
ATOM 661 N N . TYR A 1 86 ? 11.633 6.475 -0.626 1.00 92.75 86 TYR A N 1
ATOM 662 C CA . TYR A 1 86 ? 12.028 6.949 -1.962 1.00 92.75 86 TYR A CA 1
ATOM 663 C C . TYR A 1 86 ? 12.283 5.817 -2.948 1.00 92.75 86 TYR A C 1
ATOM 665 O O . TYR A 1 86 ? 12.011 5.967 -4.142 1.00 92.75 86 TYR A O 1
ATOM 673 N N . ASP A 1 87 ? 12.823 4.711 -2.450 1.00 92.75 87 ASP A N 1
ATOM 674 C CA . ASP A 1 87 ? 13.108 3.540 -3.253 1.00 92.75 87 ASP A CA 1
ATOM 675 C C . ASP A 1 87 ? 11.831 2.714 -3.500 1.00 92.75 87 ASP A C 1
ATOM 677 O O . ASP A 1 87 ? 10.902 2.710 -2.692 1.00 92.75 87 ASP A O 1
ATOM 681 N N . ASN A 1 88 ? 11.730 2.081 -4.672 1.00 90.62 88 ASN A N 1
ATOM 682 C CA . ASN A 1 88 ? 10.516 1.353 -5.051 1.00 90.62 88 ASN A CA 1
ATOM 683 C C . ASN A 1 88 ? 10.395 -0.018 -4.372 1.00 90.62 88 ASN A C 1
ATOM 685 O O . ASN A 1 88 ? 9.283 -0.458 -4.070 1.00 90.62 88 ASN A O 1
ATOM 689 N N . GLU A 1 89 ? 11.522 -0.680 -4.147 1.00 89.25 89 GLU A N 1
ATOM 690 C CA . GLU A 1 89 ? 11.587 -1.955 -3.444 1.00 89.25 89 GLU A CA 1
ATOM 691 C C . GLU A 1 89 ? 11.275 -1.721 -1.965 1.00 89.25 89 GLU A C 1
ATOM 693 O O . GLU A 1 89 ? 10.309 -2.284 -1.453 1.00 89.25 89 GLU A O 1
ATOM 698 N N . GLU A 1 90 ? 11.946 -0.750 -1.333 1.00 92.19 90 GLU A N 1
ATOM 699 C CA . GLU A 1 90 ? 11.691 -0.362 0.064 1.00 92.19 90 GLU A CA 1
ATOM 700 C C . GLU A 1 90 ? 10.224 0.059 0.290 1.00 92.19 90 GLU A C 1
ATOM 702 O O . GLU A 1 90 ? 9.630 -0.225 1.337 1.00 92.19 90 GLU A O 1
ATOM 707 N N . MET A 1 91 ? 9.604 0.730 -0.691 1.00 94.25 91 MET A N 1
ATOM 708 C CA . MET A 1 91 ? 8.183 1.103 -0.647 1.00 94.25 91 MET A CA 1
ATOM 709 C C . MET A 1 91 ? 7.300 -0.144 -0.576 1.00 94.25 91 MET A C 1
ATOM 711 O O . MET A 1 91 ? 6.399 -0.227 0.260 1.00 94.25 91 MET A O 1
ATOM 715 N N . SER A 1 92 ? 7.584 -1.119 -1.436 1.00 90.25 92 SER A N 1
ATOM 716 C CA . SER A 1 92 ? 6.825 -2.364 -1.551 1.00 90.25 92 SER A CA 1
ATOM 717 C C . SER A 1 92 ? 6.999 -3.233 -0.305 1.00 90.25 92 SER A C 1
ATOM 719 O O . SER A 1 92 ? 6.009 -3.700 0.262 1.00 90.25 92 SER A O 1
ATOM 721 N N . GLU A 1 93 ? 8.230 -3.360 0.193 1.00 88.00 93 GLU A N 1
ATOM 722 C CA . GLU A 1 93 ? 8.539 -4.038 1.455 1.00 88.00 93 GLU A CA 1
ATOM 723 C C . GLU A 1 93 ? 7.834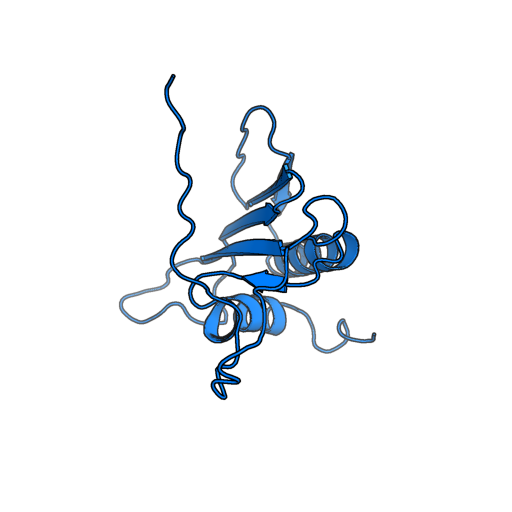 -3.373 2.635 1.00 88.00 93 GLU A C 1
ATOM 725 O O . GLU A 1 93 ? 7.245 -4.045 3.484 1.00 88.00 93 GLU A O 1
ATOM 730 N N . THR A 1 94 ? 7.851 -2.040 2.692 1.00 93.44 94 THR A N 1
ATOM 731 C CA . THR A 1 94 ? 7.202 -1.291 3.769 1.00 93.44 94 THR A CA 1
ATOM 732 C C . THR A 1 94 ? 5.697 -1.526 3.765 1.00 93.44 94 THR A C 1
ATOM 734 O O . THR A 1 94 ? 5.140 -1.797 4.829 1.00 93.44 94 THR A O 1
ATOM 737 N N . ILE A 1 95 ? 5.044 -1.483 2.601 1.00 93.12 95 ILE A N 1
ATOM 738 C CA . ILE A 1 95 ? 3.611 -1.779 2.476 1.00 93.12 95 ILE A CA 1
ATOM 739 C C . ILE A 1 95 ? 3.321 -3.211 2.946 1.00 93.12 95 ILE A C 1
ATOM 741 O O . ILE A 1 95 ? 2.499 -3.399 3.845 1.00 93.12 95 ILE A O 1
ATOM 745 N N . MET A 1 96 ? 4.039 -4.210 2.422 1.00 88.25 96 MET A N 1
ATOM 746 C CA . MET A 1 96 ? 3.838 -5.619 2.791 1.00 88.25 96 MET A CA 1
ATOM 747 C C . MET A 1 96 ? 4.062 -5.872 4.277 1.00 88.25 96 MET A C 1
ATOM 749 O O . MET A 1 96 ? 3.259 -6.551 4.921 1.00 88.25 96 MET A O 1
ATOM 753 N N . ARG A 1 97 ? 5.119 -5.292 4.851 1.00 86.31 97 ARG A N 1
ATOM 754 C CA . ARG A 1 97 ? 5.419 -5.392 6.280 1.00 86.31 97 ARG A CA 1
ATOM 755 C C . ARG A 1 97 ? 4.307 -4.780 7.124 1.00 86.31 97 ARG A C 1
ATOM 757 O O . ARG A 1 97 ? 3.934 -5.379 8.131 1.00 86.31 97 ARG A O 1
ATOM 764 N N . LEU A 1 98 ? 3.779 -3.614 6.745 1.00 91.50 98 LEU A N 1
ATOM 765 C CA . LEU A 1 98 ? 2.698 -2.949 7.481 1.00 91.50 98 LEU A CA 1
ATOM 766 C C . LEU A 1 98 ? 1.398 -3.754 7.421 1.00 91.50 98 LEU A C 1
ATOM 768 O O . LEU A 1 98 ? 0.780 -3.954 8.463 1.00 91.50 98 LEU A O 1
ATOM 772 N N . ILE A 1 99 ? 1.027 -4.271 6.246 1.00 88.56 99 ILE A N 1
ATOM 773 C CA . ILE A 1 99 ? -0.140 -5.151 6.080 1.00 88.56 99 ILE A CA 1
ATOM 774 C C . ILE A 1 99 ? 0.029 -6.411 6.939 1.00 88.56 99 ILE A C 1
ATOM 776 O O . ILE A 1 99 ? -0.829 -6.711 7.768 1.00 88.56 99 ILE A O 1
ATOM 780 N N . SER A 1 100 ? 1.158 -7.109 6.801 1.00 81.81 100 SER A N 1
ATOM 781 C CA . SER A 1 100 ? 1.418 -8.378 7.493 1.00 81.81 100 SER A CA 1
ATOM 782 C C . SER A 1 100 ? 1.486 -8.206 9.011 1.00 81.81 100 SER A C 1
ATOM 784 O O . SER A 1 100 ? 0.867 -8.966 9.749 1.00 81.81 100 SER A O 1
ATOM 786 N N . SER A 1 101 ? 2.167 -7.161 9.496 1.00 84.44 101 SER A N 1
ATOM 787 C CA . SER A 1 101 ? 2.260 -6.869 10.937 1.00 84.44 101 SER A CA 1
ATOM 788 C C . SER A 1 101 ? 0.923 -6.423 11.528 1.00 84.44 101 SER A C 1
ATOM 790 O O . SER A 1 101 ? 0.680 -6.619 12.717 1.00 84.44 101 SER A O 1
ATOM 792 N N . HIS A 1 102 ? 0.059 -5.801 10.718 1.00 87.06 102 HIS A N 1
ATOM 793 C CA . HIS A 1 102 ? -1.283 -5.417 11.146 1.00 87.06 102 HIS A CA 1
ATOM 794 C C . HIS A 1 102 ? -2.256 -6.605 11.189 1.00 87.06 102 HIS A C 1
ATOM 796 O O . HIS A 1 102 ? -3.256 -6.537 11.904 1.00 87.06 102 HIS A O 1
ATOM 802 N N . ASN A 1 103 ? -1.946 -7.681 10.455 1.00 84.12 103 ASN A N 1
ATOM 803 C CA . ASN A 1 103 ? -2.675 -8.947 10.417 1.00 84.12 103 ASN A CA 1
ATOM 804 C C . ASN A 1 103 ? -4.198 -8.793 10.181 1.00 84.12 103 ASN A C 1
ATOM 806 O O . ASN A 1 103 ? -5.002 -9.223 11.015 1.00 84.12 103 ASN A O 1
ATOM 810 N N . PRO A 1 104 ? -4.629 -8.138 9.084 1.00 85.75 104 PRO A N 1
ATOM 811 C CA . PRO A 1 104 ? -6.045 -8.018 8.768 1.00 85.75 104 PRO A CA 1
ATOM 812 C C . PRO A 1 104 ? -6.644 -9.356 8.322 1.00 85.75 104 PRO A C 1
ATOM 814 O O . PRO A 1 104 ? -6.015 -10.124 7.601 1.00 85.75 104 PRO A O 1
ATOM 817 N N . ILE A 1 105 ? -7.904 -9.599 8.685 1.00 85.31 105 ILE A N 1
ATOM 818 C CA . ILE A 1 105 ? -8.669 -10.767 8.217 1.00 85.31 105 ILE A CA 1
ATOM 819 C C . ILE A 1 105 ? -9.053 -10.595 6.745 1.00 85.31 105 ILE A C 1
ATOM 821 O O . ILE A 1 105 ? -9.071 -11.557 5.981 1.00 85.31 105 ILE A O 1
ATOM 825 N N . PHE A 1 106 ? -9.350 -9.355 6.345 1.00 85.00 106 PHE A N 1
ATOM 826 C CA . PHE A 1 106 ? -9.668 -9.013 4.966 1.00 85.00 106 PHE A CA 1
ATOM 827 C C . PHE A 1 106 ? -8.872 -7.806 4.503 1.00 85.00 106 PHE A C 1
ATOM 829 O O . PHE A 1 106 ? -8.746 -6.811 5.218 1.00 85.00 106 PHE A O 1
ATOM 836 N N . ILE A 1 107 ? -8.407 -7.902 3.264 1.00 87.25 107 ILE A N 1
ATOM 837 C CA . ILE A 1 107 ? -7.798 -6.814 2.515 1.00 87.25 107 ILE A CA 1
ATOM 838 C C . ILE A 1 107 ? -8.794 -6.421 1.429 1.00 87.25 107 ILE A C 1
ATOM 840 O O . ILE A 1 107 ? -9.249 -7.275 0.676 1.00 87.25 107 ILE A O 1
ATOM 844 N N . VAL A 1 108 ? -9.172 -5.150 1.372 1.00 89.94 108 VAL A N 1
ATOM 845 C CA . VAL A 1 108 ? -10.157 -4.643 0.411 1.00 89.94 108 VAL A CA 1
ATOM 846 C C . VAL A 1 108 ? -9.633 -3.395 -0.290 1.00 89.94 108 VAL A C 1
ATOM 848 O O . VAL A 1 108 ? -8.761 -2.698 0.214 1.00 89.94 108 VAL A O 1
ATOM 851 N N . GLY A 1 109 ? -10.175 -3.095 -1.461 1.00 87.56 109 GLY A N 1
ATOM 852 C CA . GLY A 1 109 ? -9.777 -1.933 -2.247 1.00 87.56 109 GLY A CA 1
ATOM 853 C C . GLY A 1 109 ? -10.384 -2.002 -3.639 1.00 87.56 109 GLY A C 1
ATOM 854 O O . GLY A 1 109 ? -10.977 -3.014 -4.028 1.00 87.56 109 GLY A O 1
ATOM 855 N N . HIS A 1 110 ? -10.273 -0.915 -4.389 1.00 86.19 110 HIS A N 1
ATOM 856 C CA . HIS A 1 110 ? -10.689 -0.910 -5.782 1.00 86.19 110 HIS A CA 1
ATOM 857 C C . HIS A 1 110 ? -9.562 -1.512 -6.629 1.00 86.19 110 HIS A C 1
ATOM 859 O O . HIS A 1 110 ? -8.455 -1.003 -6.613 1.00 86.19 110 HIS A O 1
ATOM 865 N N . ASN A 1 111 ? -9.823 -2.611 -7.346 1.00 84.00 111 ASN A N 1
ATOM 866 C CA . ASN A 1 111 ? -8.820 -3.344 -8.140 1.00 84.00 111 ASN A CA 1
ATOM 867 C C . ASN A 1 111 ? -7.587 -3.844 -7.358 1.00 84.00 111 ASN A C 1
ATOM 869 O O . ASN A 1 111 ? -6.559 -4.154 -7.957 1.00 84.00 111 ASN A O 1
ATOM 873 N N . VAL A 1 112 ? -7.698 -4.000 -6.036 1.00 85.94 112 VAL A N 1
ATOM 874 C CA . VAL A 1 112 ? -6.562 -4.358 -5.171 1.00 85.94 112 VAL A CA 1
ATOM 875 C C . VAL A 1 112 ? -5.917 -5.702 -5.538 1.00 85.94 112 VAL A C 1
ATOM 877 O O . VAL A 1 112 ? -4.700 -5.853 -5.492 1.00 85.94 112 VAL A O 1
ATOM 880 N N . TYR A 1 113 ? -6.718 -6.687 -5.952 1.00 80.00 113 TYR A N 1
ATOM 881 C CA . TYR A 1 113 ? -6.220 -8.015 -6.321 1.00 80.00 113 TYR A CA 1
ATOM 882 C C . TYR A 1 113 ? -5.647 -8.065 -7.739 1.00 80.00 113 TYR A C 1
ATOM 884 O O . TYR A 1 113 ? -4.672 -8.777 -7.969 1.00 80.00 113 TYR A O 1
ATOM 892 N N . ASP A 1 114 ? -6.229 -7.296 -8.660 1.00 79.44 114 ASP A N 1
ATOM 893 C CA . ASP A 1 114 ? -5.867 -7.319 -10.080 1.00 79.44 114 ASP A CA 1
ATOM 894 C C . ASP A 1 114 ? -4.715 -6.360 -10.410 1.00 79.44 114 ASP A C 1
ATOM 896 O O . ASP A 1 114 ? -3.998 -6.568 -11.390 1.00 79.44 114 ASP A O 1
ATOM 900 N N . PHE A 1 115 ? -4.529 -5.309 -9.606 1.00 84.75 115 PHE A N 1
ATOM 901 C CA . PHE A 1 115 ? -3.520 -4.283 -9.836 1.00 84.75 115 PHE A CA 1
ATOM 902 C C . PHE A 1 115 ? -2.572 -4.126 -8.648 1.00 84.75 115 PHE A C 1
ATOM 904 O O . PHE A 1 115 ? -1.389 -4.427 -8.790 1.00 84.75 115 PHE A O 1
ATOM 911 N N . ASP A 1 116 ? -3.057 -3.706 -7.480 1.00 88.88 116 ASP A N 1
ATOM 912 C CA . ASP A 1 116 ? -2.184 -3.259 -6.384 1.00 88.88 116 ASP A CA 1
ATOM 913 C C . ASP A 1 116 ? -1.283 -4.367 -5.832 1.00 88.88 116 ASP A C 1
ATOM 915 O O . ASP A 1 116 ? -0.063 -4.208 -5.748 1.00 88.88 116 ASP A O 1
ATOM 919 N N . ASN A 1 117 ? -1.863 -5.528 -5.523 1.00 86.38 117 ASN A N 1
ATOM 920 C CA . ASN A 1 117 ? -1.118 -6.690 -5.041 1.00 86.38 117 ASN A CA 1
ATOM 921 C C . ASN A 1 117 ? -0.065 -7.124 -6.068 1.00 86.38 117 ASN A C 1
ATOM 923 O O . ASN A 1 117 ? 1.077 -7.410 -5.712 1.00 86.38 117 ASN A O 1
ATOM 927 N N . VAL A 1 118 ? -0.439 -7.145 -7.352 1.00 83.88 118 VAL A N 1
ATOM 928 C CA . VAL A 1 118 ? 0.477 -7.496 -8.445 1.00 83.88 118 VAL A CA 1
ATOM 929 C C . VAL A 1 118 ? 1.608 -6.475 -8.516 1.00 83.88 118 VAL A C 1
ATOM 931 O O . VAL A 1 118 ? 2.767 -6.852 -8.645 1.00 83.88 118 VAL A O 1
ATOM 934 N N . LYS A 1 119 ? 1.286 -5.186 -8.387 1.00 84.88 119 LYS A N 1
ATOM 935 C CA . LYS A 1 119 ? 2.227 -4.069 -8.444 1.00 84.88 119 LYS A CA 1
ATOM 936 C C . LYS A 1 119 ? 3.271 -4.112 -7.330 1.00 84.88 119 LYS A C 1
ATOM 938 O O . LYS A 1 119 ? 4.450 -3.859 -7.586 1.00 84.88 119 LYS A O 1
ATOM 943 N N . ILE A 1 120 ? 2.841 -4.442 -6.118 1.00 86.12 120 ILE A N 1
ATOM 944 C CA . ILE A 1 120 ? 3.725 -4.642 -4.969 1.00 86.12 120 ILE A CA 1
ATOM 945 C C . ILE A 1 120 ? 4.599 -5.876 -5.204 1.00 86.12 120 ILE A C 1
ATOM 947 O O . ILE A 1 120 ? 5.817 -5.786 -5.094 1.00 86.12 120 ILE A O 1
ATOM 951 N N . ALA A 1 121 ? 4.007 -7.003 -5.611 1.00 82.31 121 ALA A N 1
ATOM 952 C CA . ALA A 1 121 ? 4.731 -8.260 -5.798 1.00 82.31 121 ALA A CA 1
ATOM 953 C C . ALA A 1 121 ? 5.833 -8.174 -6.867 1.00 82.31 121 ALA A C 1
ATOM 955 O O . ALA A 1 121 ? 6.938 -8.652 -6.643 1.00 82.31 121 ALA A O 1
ATOM 956 N N . VAL A 1 122 ? 5.574 -7.532 -8.013 1.00 79.19 122 VAL A N 1
ATOM 957 C CA . VAL A 1 122 ? 6.588 -7.372 -9.081 1.00 79.19 122 VAL A CA 1
ATOM 958 C C . VAL A 1 122 ? 7.728 -6.423 -8.710 1.00 79.19 122 VAL A C 1
ATOM 960 O O . VAL A 1 122 ? 8.740 -6.389 -9.407 1.00 79.19 122 VAL A O 1
ATOM 963 N N . SER A 1 123 ? 7.534 -5.608 -7.674 1.00 72.69 123 SER A N 1
ATOM 964 C CA . SER A 1 123 ? 8.523 -4.643 -7.197 1.00 72.69 123 SER A CA 1
ATOM 965 C C . SER A 1 123 ? 9.471 -5.244 -6.156 1.00 72.69 123 SER A C 1
ATOM 967 O O . SER A 1 123 ? 10.460 -4.600 -5.820 1.00 72.69 123 SER A O 1
ATOM 969 N N . LEU A 1 124 ? 9.174 -6.447 -5.658 1.00 69.00 124 LEU A N 1
ATOM 970 C CA . LEU A 1 124 ? 10.001 -7.185 -4.709 1.00 69.00 124 LEU A CA 1
ATOM 971 C C . LEU A 1 124 ? 10.940 -8.145 -5.460 1.00 69.00 124 LEU A C 1
ATOM 973 O O . LEU A 1 124 ? 10.521 -8.759 -6.449 1.00 69.00 124 LEU A O 1
ATOM 977 N N . PRO A 1 125 ? 12.202 -8.308 -5.028 1.00 61.62 125 PRO A N 1
ATOM 978 C CA . PRO A 1 125 ? 13.099 -9.286 -5.627 1.00 61.62 125 PRO A CA 1
ATOM 979 C C . PRO A 1 125 ? 12.576 -10.703 -5.371 1.00 61.62 125 PRO A C 1
ATOM 981 O O . PRO A 1 125 ? 12.064 -11.003 -4.295 1.00 61.62 125 PRO A O 1
ATOM 984 N N . SER A 1 126 ? 12.731 -11.596 -6.348 1.00 56.16 126 SER A N 1
ATOM 985 C CA . SER A 1 126 ? 12.215 -12.975 -6.305 1.00 56.16 126 SER A CA 1
ATOM 986 C C . SER A 1 126 ? 12.627 -13.761 -5.051 1.00 56.16 126 SER A C 1
ATOM 988 O O . SER A 1 126 ? 11.888 -14.637 -4.613 1.00 56.16 126 SER A O 1
ATOM 990 N N . ASP A 1 127 ? 13.777 -13.416 -4.467 1.00 49.16 127 ASP A N 1
ATOM 991 C CA . ASP A 1 127 ? 14.376 -14.087 -3.307 1.00 49.16 127 ASP A CA 1
ATOM 992 C C . ASP A 1 127 ? 13.868 -13.534 -1.955 1.00 49.16 127 ASP A C 1
ATOM 994 O O . ASP A 1 127 ? 14.190 -14.073 -0.903 1.00 49.16 127 ASP A O 1
ATOM 998 N N . SER A 1 128 ? 13.057 -12.467 -1.958 1.00 41.44 128 SER A N 1
ATOM 999 C CA . SER A 1 128 ? 12.486 -11.850 -0.741 1.00 41.44 128 SER A CA 1
ATOM 1000 C C . SER A 1 128 ? 11.140 -12.444 -0.303 1.00 41.44 128 SER A C 1
ATOM 1002 O O . SER A 1 128 ? 10.569 -12.019 0.699 1.00 41.44 128 SER A O 1
ATOM 1004 N N . LEU A 1 129 ? 10.632 -13.439 -1.038 1.00 39.75 129 LEU A N 1
ATOM 1005 C CA . LEU A 1 129 ? 9.360 -14.122 -0.769 1.00 39.75 129 LEU A CA 1
ATOM 1006 C C . LEU A 1 129 ? 9.533 -15.472 -0.050 1.00 39.75 129 LEU A C 1
ATOM 1008 O O . LEU A 1 129 ? 8.622 -16.300 -0.074 1.00 39.75 129 LEU A O 1
ATOM 1012 N N . GLU A 1 130 ? 10.675 -15.711 0.598 1.00 32.94 130 GLU A N 1
ATOM 1013 C CA . GLU A 1 130 ? 10.807 -16.837 1.526 1.00 32.94 130 GLU A CA 1
ATOM 1014 C C . GLU A 1 130 ? 9.955 -16.563 2.780 1.00 32.94 130 GLU A C 1
ATOM 1016 O O . GLU A 1 130 ? 10.306 -15.742 3.629 1.00 32.94 130 GLU A O 1
ATOM 1021 N N . CYS A 1 131 ? 8.787 -17.211 2.845 1.00 36.03 131 CYS A N 1
ATOM 1022 C CA . CYS A 1 131 ? 7.939 -17.294 4.038 1.00 36.03 131 CYS A CA 1
ATOM 1023 C C . CYS A 1 131 ? 8.517 -18.245 5.090 1.00 36.03 131 CYS A C 1
ATOM 1025 O O . CYS A 1 131 ? 8.954 -19.354 4.703 1.00 36.03 131 CYS A O 1
#